Protein 4L8L (pdb70)

Foldseek 3Di:
DAEEEEEEEPPLCCCPCPDHPVNLQVVLQVVQVVLPYGYYYDYDPDPVVLLVVLVVCLVVGHAEYEYANDVCQLPDLVNLVSCVVSVHAYEYEEAQDQVPDDPSSVHGSHAVRHPHYDYHNHSVRRVVRVVVVSVVVD

Radius of gyration: 13.75 Å; Cα contacts (8 Å, |Δi|>4): 249; chains: 1; bounding box: 37×36×34 Å

InterPro domains:
  IPR001874 Dehydroquinase, class II [MF_00169] (1-147)
  IPR001874 Dehydroquinase, class II [PF01220] (4-140)
  IPR001874 Dehydroquinase, class II [PIRSF001399] (2-144)
  IPR001874 Dehydroquinase, class II [PTHR21272] (2-145)
  IPR001874 Dehydroquinase, class II [TIGR01088] (4-143)
  IPR001874 Dehydroquinase, class II [cd00466] (3-142)
  IPR018509 Dehydroquinase, class II, conserved site [PS01029] (7-24)
  IPR036441 Dehydroquinase, class II superfamily [G3DSA:3.40.50.9100] (1-146)
  IPR036441 Dehydroquinase, class II superfamily [SSF52304] (3-145)

Nearest PDB structures (foldseek):
  4l8l-assembly1_A  TM=1.007E+00  e=4.809E-29  Pseudomonas aeruginosa PAO1
  6hsb-assembly1_A  TM=9.850E-01  e=3.450E-19  Acidithiobacillus caldus SM-1
  4rhc-assembly1_L  TM=9.804E-01  e=5.886E-18  Acinetobacter baumannii ATCC 17978
  6cv6-assembly3_G  TM=9.608E-01  e=2.817E-16  Paraburkholderia phymatum STM815
  6smf-assembly1_A  TM=9.514E-01  e=1.185E-14  Zymomonas mobilis subsp. mobilis ZM4 = ATCC 31821

B-factor: mean 25.53, std 8.83, range [15.37, 66.52]

CATH classification: 3.40.50.9100

Structure (mmCIF, N/CA/C/O backbone):
data_4L8L
#
_entry.id   4L8L
#
_cell.length_a   125.390
_cell.length_b   125.390
_cell.length_c   125.390
_cell.angle_alpha   90.00
_cell.angle_beta   90.00
_cell.angle_gamma   90.00
#
_symmetry.space_group_name_H-M   'F 2 3'
#
loop_
_entity.id
_entity.type
_entity.pdbx_description
1 polymer '3-dehydroquinate dehydratase 1'
2 water water
#
loop_
_atom_site.group_PDB
_atom_site.id
_atom_site.type_symbol
_atom_site.label_atom_id
_atom_site.label_alt_id
_atom_site.label_comp_id
_atom_site.label_asym_id
_atom_site.label_entity_id
_atom_site.label_seq_id
_atom_site.pdbx_PDB_ins_code
_atom_site.Cartn_x
_atom_site.Cartn_y
_atom_site.Cartn_z
_atom_site.occupancy
_atom_site.B_iso_or_equiv
_atom_site.auth_seq_id
_atom_site.auth_comp_id
_atom_site.auth_asym_id
_atom_site.auth_atom_id
_atom_site.pdbx_PDB_model_num
ATOM 1 N N . GLN A 1 1 ? 110.371 13.828 29.090 1.00 52.09 1 GLN A N 1
ATOM 2 C CA . GLN A 1 1 ? 111.295 12.943 28.407 1.00 44.34 1 GLN A CA 1
ATOM 3 C C . GLN A 1 1 ? 112.637 12.598 29.085 1.00 39.73 1 GLN A C 1
ATOM 4 O O . GLN A 1 1 ? 113.122 11.511 28.854 1.00 40.90 1 GLN A O 1
ATOM 10 N N . GLY A 1 2 ? 113.204 13.430 29.943 1.00 30.73 2 GLY A N 1
ATOM 11 C CA . GLY A 1 2 ? 114.540 13.130 30.408 1.00 29.78 2 GLY A CA 1
ATOM 12 C C . GLY A 1 2 ? 114.792 13.209 31.908 1.00 27.23 2 GLY A C 1
ATOM 13 O O . GLY A 1 2 ? 113.927 13.602 32.643 1.00 23.43 2 GLY A O 1
ATOM 14 N N . THR A 1 3 ? 116.004 12.819 32.323 1.00 22.51 3 THR A N 1
ATOM 15 C CA . THR A 1 3 ? 116.416 12.881 33.681 1.00 20.80 3 THR A CA 1
ATOM 16 C C . THR A 1 3 ? 117.716 13.750 33.737 1.00 21.00 3 THR A C 1
ATOM 17 O O . THR A 1 3 ? 118.671 13.470 33.015 1.00 20.80 3 THR A O 1
ATOM 21 N N . LEU A 1 4 ? 117.702 14.677 34.664 1.00 20.39 4 LEU A N 1
ATOM 22 C CA . LEU A 1 4 ? 118.852 15.557 34.935 1.00 20.04 4 LEU A CA 1
ATOM 23 C C . LEU A 1 4 ? 119.327 15.341 36.332 1.00 23.04 4 LEU A C 1
ATOM 24 O O . LEU A 1 4 ? 118.532 15.088 37.258 1.00 21.18 4 LEU A O 1
ATOM 29 N N . LEU A 1 5 ? 120.640 15.503 36.505 1.00 20.53 5 LEU A N 1
ATOM 30 C CA . LEU A 1 5 ? 121.241 15.406 37.840 1.00 18.30 5 LEU A CA 1
ATOM 31 C C . LEU A 1 5 ? 122.078 16.678 38.063 1.00 18.93 5 LEU A C 1
ATOM 32 O O . LEU A 1 5 ? 122.953 16.990 37.262 1.00 18.12 5 LEU A O 1
ATOM 37 N N . VAL A 1 6 ? 121.833 17.325 39.193 1.00 17.96 6 VAL A N 1
ATOM 38 C CA . VAL A 1 6 ? 122.503 18.551 39.616 1.00 18.18 6 VAL A CA 1
ATOM 39 C C . VAL A 1 6 ? 123.435 18.178 40.723 1.00 19.83 6 VAL A C 1
ATOM 40 O O . VAL A 1 6 ? 123.037 17.618 41.736 1.00 19.66 6 VAL A O 1
ATOM 44 N N . LEU A 1 7 ? 124.707 18.549 40.521 1.00 17.04 7 LEU A N 1
ATOM 45 C CA . LEU A 1 7 ? 125.760 18.268 41.523 1.00 18.17 7 LEU A CA 1
ATOM 46 C C . LEU A 1 7 ? 126.373 19.559 42.054 1.00 20.96 7 LEU A C 1
ATOM 47 O O . LEU A 1 7 ? 126.741 20.409 41.263 1.00 18.46 7 LEU A O 1
ATOM 52 N N . HIS A 1 8 ? 126.457 19.672 43.378 1.00 17.64 8 HIS A N 1
ATOM 53 C CA . HIS A 1 8 ? 126.987 20.823 44.049 1.00 17.50 8 HIS A CA 1
ATOM 54 C C . HIS A 1 8 ? 128.228 20.402 44.792 1.00 19.88 8 HIS A C 1
ATOM 55 O O . HIS A 1 8 ? 128.194 19.432 45.543 1.00 18.48 8 HIS A O 1
ATOM 62 N N . GLY A 1 9 ? 129.334 21.111 44.618 1.00 17.51 9 GLY A N 1
ATOM 63 C CA . GLY A 1 9 ? 130.576 20.716 45.274 1.00 18.33 9 GLY A CA 1
ATOM 64 C C . GLY A 1 9 ? 130.714 21.297 46.692 1.00 17.77 9 GLY A C 1
ATOM 65 O O . GLY A 1 9 ? 129.746 21.733 47.350 1.00 17.66 9 GLY A O 1
ATOM 66 N N . PRO A 1 10 ? 131.932 21.319 47.202 1.00 17.72 10 PRO A N 1
ATOM 67 C CA . PRO A 1 10 ? 132.167 21.589 48.603 1.00 18.01 10 PRO A CA 1
ATOM 68 C C . PRO A 1 10 ? 131.818 23.005 49.002 1.00 17.92 10 PRO A C 1
ATOM 69 O O . PRO A 1 10 ? 131.874 23.926 48.162 1.00 16.48 10 PRO A O 1
ATOM 73 N N . ASN A 1 11 ? 131.444 23.180 50.258 1.00 16.52 11 ASN A N 1
ATOM 74 C CA . ASN A 1 11 ? 131.121 24.452 50.901 1.00 17.31 11 ASN A CA 1
ATOM 75 C C . ASN A 1 11 ? 129.763 25.039 50.513 1.00 17.55 11 ASN A C 1
ATOM 76 O O . ASN A 1 11 ? 129.334 25.977 51.144 1.00 21.94 11 ASN A O 1
ATOM 81 N N . LEU A 1 12 ? 129.130 24.495 49.447 1.00 17.09 12 LEU A N 1
ATOM 82 C CA . LEU A 1 12 ? 127.886 25.092 48.956 1.00 18.03 12 LEU A CA 1
ATOM 83 C C . LEU A 1 12 ? 126.721 24.828 49.917 1.00 17.92 12 LEU A C 1
ATOM 84 O O . LEU A 1 12 ? 125.673 25.511 49.842 1.00 19.91 12 LEU A O 1
ATOM 89 N N . ASN A 1 13 ? 126.892 23.890 50.818 1.00 17.06 13 ASN A N 1
ATOM 90 C CA . ASN A 1 13 ? 125.884 23.652 51.940 1.00 18.99 13 ASN A CA 1
ATOM 91 C C . ASN A 1 13 ? 125.748 24.917 52.749 1.00 19.80 13 ASN A C 1
ATOM 92 O O . ASN A 1 13 ? 124.674 25.154 53.336 1.00 20.70 13 ASN A O 1
ATOM 97 N N . LEU A 1 14 ? 126.734 25.796 52.788 1.00 18.91 14 LEU A N 1
ATOM 98 C CA . LEU A 1 14 ? 126.675 27.076 53.578 1.00 19.97 14 LEU A CA 1
ATOM 99 C C . LEU A 1 14 ? 125.937 28.205 52.863 1.00 20.90 14 LEU A C 1
ATOM 100 O O . LEU A 1 14 ? 125.757 29.272 53.444 1.00 22.35 14 LEU A O 1
ATOM 105 N N . LEU A 1 15 ? 125.591 28.021 51.593 1.00 21.38 15 LEU A N 1
ATOM 106 C CA . LEU A 1 15 ? 124.938 29.103 50.818 1.00 24.58 15 LEU A CA 1
ATOM 107 C C . LEU A 1 15 ? 123.723 29.660 51.535 1.00 23.09 15 LEU A C 1
ATOM 108 O O . LEU A 1 15 ? 122.892 28.879 51.968 1.00 25.06 15 LEU A O 1
ATOM 113 N N . GLY A 1 16 ? 123.731 30.989 51.722 1.00 27.04 16 GLY A N 1
ATOM 114 C CA . GLY A 1 16 ? 122.605 31.749 52.242 1.00 32.07 16 GLY A CA 1
ATOM 115 C C . GLY A 1 16 ? 122.306 31.462 53.688 1.00 37.59 16 GLY A C 1
ATOM 116 O O . GLY A 1 16 ? 121.157 31.598 54.152 1.00 36.98 16 GLY A O 1
ATOM 117 N N . THR A 1 17 ? 123.324 30.988 54.393 1.00 29.15 17 THR A N 1
ATOM 118 C CA . THR A 1 17 ? 123.181 30.694 55.814 1.00 31.62 17 THR A CA 1
ATOM 119 C C . THR A 1 17 ? 123.933 31.770 56.592 1.00 37.27 17 THR A C 1
ATOM 120 O O . THR A 1 17 ? 123.609 31.897 57.775 1.00 48.41 17 THR A O 1
ATOM 124 N N . SER A 1 25 ? 119.792 36.428 49.827 1.00 47.39 25 SER A N 1
ATOM 125 C CA . SER A 1 25 ? 120.666 35.282 50.099 1.00 48.30 25 SER A CA 1
ATOM 126 C C . SER A 1 25 ? 119.957 33.898 50.010 1.00 44.77 25 SER A C 1
ATOM 127 O O . SER A 1 25 ? 119.305 33.416 50.958 1.00 54.44 25 SER A O 1
ATOM 130 N N . THR A 1 26 ? 120.249 33.209 48.931 1.00 30.55 26 THR A N 1
ATOM 131 C CA . THR A 1 26 ? 119.522 32.025 48.515 1.00 28.08 26 THR A CA 1
ATOM 132 C C . THR A 1 26 ? 120.262 30.786 49.006 1.00 26.08 26 THR A C 1
ATOM 133 O O . THR A 1 26 ? 121.501 30.683 48.933 1.00 28.52 26 THR A O 1
ATOM 137 N N . THR A 1 27 ? 119.504 29.821 49.470 1.00 20.75 27 THR A N 1
ATOM 138 C CA . THR A 1 27 ? 120.037 28.580 49.975 1.00 21.34 27 THR A CA 1
ATOM 139 C C . THR A 1 27 ? 120.106 27.534 48.877 1.00 20.30 27 THR A C 1
ATOM 140 O O . THR A 1 27 ? 119.439 27.617 47.851 1.00 21.58 27 THR A O 1
ATOM 144 N N . LEU A 1 28 ? 120.911 26.522 49.111 1.00 23.47 28 LEU A N 1
ATOM 145 C CA . LEU A 1 28 ? 120.921 25.376 48.234 1.00 23.16 28 LEU A CA 1
ATOM 146 C C . LEU A 1 28 ? 119.566 24.737 48.135 1.00 21.93 28 LEU A C 1
ATOM 147 O O . LEU A 1 28 ? 119.137 24.277 47.091 1.00 21.82 28 LEU A O 1
ATOM 152 N N . GLY A 1 29 ? 118.832 24.631 49.258 1.00 20.28 29 GLY A N 1
ATOM 153 C CA . GLY A 1 29 ? 117.530 24.048 49.193 1.00 22.17 29 GLY A CA 1
ATOM 154 C C . GLY A 1 29 ? 116.534 24.787 48.310 1.00 20.48 29 GLY A C 1
ATOM 155 O O . GLY A 1 29 ? 115.731 24.190 47.581 1.00 21.59 29 GLY A O 1
ATOM 156 N N . GLN A 1 30 ? 116.621 26.109 48.362 1.00 21.43 30 GLN A N 1
ATOM 157 C CA . GLN A 1 30 ? 115.824 26.954 47.496 1.00 21.56 30 GLN A CA 1
ATOM 158 C C . GLN A 1 30 ? 116.157 26.774 46.027 1.00 21.84 30 GLN A C 1
ATOM 159 O O . GLN A 1 30 ? 115.295 26.668 45.161 1.00 22.06 30 GLN A O 1
ATOM 165 N N . ILE A 1 31 ? 117.453 26.694 45.750 1.00 20.20 31 ILE A N 1
ATOM 166 C CA . ILE A 1 31 ? 117.897 26.428 44.345 1.00 20.18 31 ILE A CA 1
ATOM 167 C C . ILE A 1 31 ? 117.325 25.076 43.875 1.00 19.67 31 ILE A C 1
ATOM 168 O O . ILE A 1 31 ? 116.764 24.954 42.753 1.00 23.61 31 ILE A O 1
ATOM 173 N N . ASN A 1 32 ? 117.516 24.043 44.676 1.00 20.52 32 ASN A N 1
ATOM 174 C CA . ASN A 1 32 ? 117.161 22.671 44.306 1.00 20.74 32 ASN A CA 1
ATOM 175 C C . ASN A 1 32 ? 115.634 22.578 44.073 1.00 23.48 32 ASN A C 1
ATOM 176 O O . ASN A 1 32 ? 115.178 21.964 43.123 1.00 22.71 32 ASN A O 1
ATOM 181 N N . GLN A 1 33 ? 114.874 23.207 44.964 1.00 23.07 33 GLN A N 1
ATOM 182 C CA . GLN A 1 33 ? 113.398 23.096 44.812 1.00 26.92 33 GLN A CA 1
ATOM 183 C C . GLN A 1 33 ? 112.943 23.786 43.507 1.00 28.18 33 GLN A C 1
ATOM 184 O O . GLN A 1 33 ? 112.061 23.315 42.779 1.00 26.63 33 GLN A O 1
ATOM 190 N N . ASP A 1 34 ? 113.548 24.935 43.221 1.00 25.46 34 ASP A N 1
ATOM 191 C CA . ASP A 1 34 ? 113.243 25.667 42.003 1.00 25.74 34 ASP A CA 1
ATOM 192 C C . ASP A 1 34 ? 113.633 24.900 40.731 1.00 25.83 34 ASP A C 1
ATOM 193 O O . ASP A 1 34 ? 112.883 24.825 39.758 1.00 24.94 34 ASP A O 1
ATOM 198 N N . LEU A 1 35 ? 114.782 24.260 40.760 1.00 21.25 35 LEU A N 1
ATOM 199 C CA . LEU A 1 35 ? 115.164 23.402 39.661 1.00 21.98 35 LEU A CA 1
ATOM 200 C C . LEU A 1 35 ? 114.228 22.214 39.478 1.00 24.31 35 LEU A C 1
ATOM 201 O O . LEU A 1 35 ? 113.852 21.833 38.371 1.00 23.73 35 LEU A O 1
ATOM 206 N N . GLU A 1 36 ? 113.917 21.549 40.561 1.00 23.17 36 GLU A N 1
ATOM 207 C CA . GLU A 1 36 ? 113.022 20.385 40.448 1.00 25.92 36 GLU A CA 1
ATOM 208 C C . GLU A 1 36 ? 111.669 20.823 39.835 1.00 31.13 36 GLU A C 1
ATOM 209 O O . GLU A 1 36 ? 111.122 20.124 38.947 1.00 27.66 36 GLU A O 1
ATOM 215 N N . ARG A 1 37 ? 111.148 21.934 40.339 1.00 30.90 37 ARG A N 1
ATOM 216 C CA . ARG A 1 37 ? 109.881 22.512 39.839 1.00 33.68 37 ARG A CA 1
ATOM 217 C C . ARG A 1 37 ? 109.912 22.795 38.384 1.00 32.67 37 ARG A C 1
ATOM 218 O O . ARG A 1 37 ? 109.043 22.369 37.648 1.00 27.75 37 ARG A O 1
ATOM 226 N N . ARG A 1 38 ? 110.956 23.488 37.922 1.00 29.23 38 ARG A N 1
ATOM 227 C CA . ARG A 1 38 ? 111.050 23.855 36.531 1.00 26.84 38 ARG A CA 1
ATOM 228 C C . ARG A 1 38 ? 111.225 22.644 35.614 1.00 27.01 38 ARG A C 1
ATOM 229 O O . ARG A 1 38 ? 110.668 22.590 34.548 1.00 28.67 38 ARG A O 1
ATOM 237 N N . ALA A 1 39 ? 112.078 21.697 36.041 1.00 24.90 39 ALA A N 1
ATOM 238 C CA . ALA A 1 39 ? 112.282 20.483 35.300 1.00 26.53 39 ALA A CA 1
ATOM 239 C C . ALA A 1 39 ? 110.940 19.717 35.122 1.00 28.60 39 ALA A C 1
ATOM 240 O O . ALA A 1 39 ? 110.621 19.236 34.001 1.00 30.67 39 ALA A O 1
ATOM 242 N N . ARG A 1 40 ? 110.233 19.609 36.220 1.00 29.78 40 ARG A N 1
ATOM 243 C CA . ARG A 1 40 ? 108.949 18.888 36.269 1.00 37.09 40 ARG A CA 1
ATOM 244 C C . ARG A 1 40 ? 107.922 19.545 35.373 1.00 36.07 40 ARG A C 1
ATOM 245 O O . ARG A 1 40 ? 107.285 18.877 34.544 1.00 34.11 40 ARG A O 1
ATOM 253 N N . GLU A 1 41 ? 107.823 20.856 35.439 1.00 37.26 41 GLU A N 1
ATOM 254 C CA . GLU A 1 41 ? 106.916 21.577 34.501 1.00 36.13 41 GLU A CA 1
ATOM 255 C C . GLU A 1 41 ? 107.195 21.311 33.056 1.00 37.17 41 GLU A C 1
ATOM 256 O O . GLU A 1 41 ? 106.259 21.319 32.243 1.00 41.49 41 GLU A O 1
ATOM 262 N N . ALA A 1 42 ? 108.469 21.112 32.704 1.00 30.49 42 ALA A N 1
ATOM 263 C CA . ALA A 1 42 ? 108.885 20.796 31.364 1.00 30.89 42 ALA A CA 1
ATOM 264 C C . ALA A 1 42 ? 108.843 19.288 31.085 1.00 32.73 42 ALA A C 1
ATOM 265 O O . ALA A 1 42 ? 109.292 18.877 30.030 1.00 38.82 42 ALA A O 1
ATOM 267 N N . GLY A 1 43 ? 108.334 18.471 31.998 1.00 32.70 43 GLY A N 1
ATOM 268 C CA . GLY A 1 43 ? 108.217 17.042 31.728 1.00 31.69 43 GLY A CA 1
ATOM 269 C C . GLY A 1 43 ? 109.416 16.174 32.065 1.00 34.99 43 GLY A C 1
ATOM 270 O O . GLY A 1 43 ? 109.472 15.021 31.660 1.00 32.42 43 GLY A O 1
ATOM 271 N N . HIS A 1 44 ? 110.417 16.726 32.761 1.00 29.51 44 HIS A N 1
ATOM 272 C CA . HIS A 1 44 ? 111.639 15.969 33.069 1.00 26.60 44 HIS A CA 1
ATOM 273 C C . HIS A 1 44 ? 111.713 15.670 34.567 1.00 27.73 44 HIS A C 1
ATOM 274 O O . HIS A 1 44 ? 111.039 16.312 35.394 1.00 31.32 44 HIS A O 1
ATOM 281 N N . HIS A 1 45 ? 112.600 14.747 34.938 1.00 26.14 45 HIS A N 1
ATOM 282 C CA . HIS A 1 45 ? 112.831 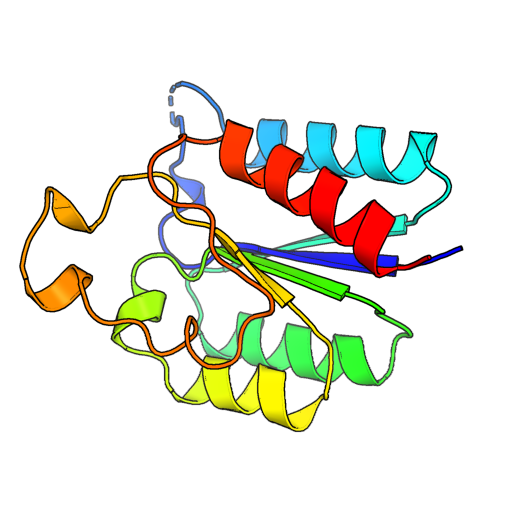14.386 36.304 1.00 24.26 45 HIS A CA 1
ATOM 283 C C . HIS A 1 45 ? 114.221 14.920 36.733 1.00 22.63 45 HIS A C 1
ATOM 284 O O . HIS A 1 45 ? 115.191 14.556 36.098 1.00 24.42 45 HIS A O 1
ATOM 291 N N . LEU A 1 46 ? 114.319 15.627 37.845 1.00 23.06 46 LEU A N 1
ATOM 292 C CA . LEU A 1 46 ? 115.618 16.182 38.281 1.00 21.74 46 LEU A CA 1
ATOM 293 C C . LEU A 1 46 ? 115.982 15.749 39.676 1.00 20.69 46 LEU A C 1
ATOM 294 O O . LEU A 1 46 ? 115.137 15.778 40.606 1.00 21.99 46 LEU A O 1
ATOM 299 N N . LEU A 1 47 ? 117.197 15.247 39.788 1.00 19.57 47 LEU A N 1
ATOM 300 C CA . LEU A 1 47 ? 117.788 14.778 41.023 1.00 21.73 47 LEU A CA 1
ATOM 301 C C . LEU A 1 47 ? 118.953 15.731 41.357 1.00 22.55 47 LEU A C 1
ATOM 302 O O . LEU A 1 47 ? 119.440 16.459 40.469 1.00 19.26 47 LEU A O 1
ATOM 307 N N . HIS A 1 48 ? 119.368 15.676 42.602 1.00 21.26 48 HIS A N 1
ATOM 308 C CA . HIS A 1 48 ? 120.478 16.531 43.054 1.00 19.88 48 HIS A CA 1
ATOM 309 C C . HIS A 1 48 ? 121.220 15.913 44.202 1.00 21.67 48 HIS A C 1
ATOM 310 O O . HIS A 1 48 ? 120.725 15.070 44.969 1.00 22.52 48 HIS A O 1
ATOM 317 N N . LEU A 1 49 ? 122.469 16.402 44.401 1.00 19.66 49 LEU A N 1
ATOM 318 C CA . LEU A 1 49 ? 123.304 16.014 45.516 1.00 18.27 49 LEU A CA 1
ATOM 319 C C . LEU A 1 49 ? 124.319 17.137 45.744 1.00 20.88 49 LEU A C 1
ATOM 320 O O . LEU A 1 49 ? 124.919 17.600 44.730 1.00 19.89 49 LEU A O 1
ATOM 325 N N . GLN A 1 50 ? 124.531 17.475 47.003 1.00 19.48 50 GLN A N 1
ATOM 326 C CA . GLN A 1 50 ? 125.689 18.256 47.409 1.00 18.08 50 GLN A CA 1
ATOM 327 C C . GLN A 1 50 ? 126.597 17.419 48.244 1.00 18.86 50 GLN A C 1
ATOM 328 O O . GLN A 1 50 ? 126.083 16.664 49.126 1.00 18.50 50 GLN A O 1
ATOM 334 N N . SER A 1 51 ? 127.925 17.602 48.115 1.00 17.28 51 SER A N 1
ATOM 335 C CA . SER A 1 51 ? 128.809 16.964 49.097 1.00 16.97 51 SER A CA 1
ATOM 336 C C . SER A 1 51 ? 130.149 17.700 49.271 1.00 16.46 51 SER A C 1
ATOM 337 O O . SER A 1 51 ? 130.625 18.363 48.297 1.00 18.35 51 SER A O 1
ATOM 340 N N . ASN A 1 52 ? 130.686 17.640 50.488 1.00 18.50 52 ASN A N 1
ATOM 341 C CA . ASN A 1 52 ? 132.044 18.078 50.712 1.00 18.85 52 ASN A CA 1
ATOM 342 C C . ASN A 1 52 ? 133.109 17.015 50.406 1.00 18.58 52 ASN A C 1
ATOM 343 O O . ASN A 1 52 ? 134.297 17.276 50.461 1.00 19.62 52 ASN A O 1
ATOM 348 N N . ALA A 1 53 ? 132.629 15.794 50.110 1.00 17.92 53 ALA A N 1
ATOM 349 C CA . ALA A 1 53 ? 133.434 14.617 49.807 1.00 18.38 53 ALA A CA 1
ATOM 350 C C . ALA A 1 53 ? 133.551 14.332 48.350 1.00 17.95 53 ALA A C 1
ATOM 351 O O . ALA A 1 53 ? 132.572 14.016 47.672 1.00 19.75 53 ALA A O 1
ATOM 353 N N . GLU A 1 54 ? 134.759 14.491 47.784 1.00 17.75 54 GLU A N 1
ATOM 354 C CA . GLU A 1 54 ? 134.953 14.197 46.369 1.00 17.83 54 GLU A CA 1
ATOM 355 C C . GLU A 1 54 ? 134.425 12.817 45.987 1.00 19.23 54 GLU A C 1
ATOM 356 O O . GLU A 1 54 ? 133.792 12.647 44.942 1.00 18.49 54 GLU A O 1
ATOM 362 N N . TYR A 1 55 ? 134.686 11.817 46.827 1.00 19.18 55 TYR A N 1
ATOM 363 C CA . TYR A 1 55 ? 134.320 10.436 46.459 1.00 19.24 55 TYR A CA 1
ATOM 364 C C . TYR A 1 55 ? 132.811 10.282 46.332 1.00 17.66 55 TYR A C 1
ATOM 365 O O . TYR A 1 55 ? 132.361 9.482 45.495 1.00 17.53 55 TYR A O 1
ATOM 374 N N . GLU A 1 56 ? 132.051 11.044 47.140 1.00 17.16 56 GLU A N 1
ATOM 375 C CA . GLU A 1 56 ? 130.570 10.905 47.062 1.00 17.58 56 GLU A CA 1
ATOM 376 C C . GLU A 1 56 ? 130.035 11.429 45.738 1.00 17.35 56 GLU A C 1
ATOM 377 O O . GLU A 1 56 ? 129.121 10.857 45.135 1.00 17.62 56 GLU A O 1
ATOM 383 N N . LEU A 1 57 ? 130.651 12.523 45.275 1.00 16.30 57 LEU A N 1
ATOM 384 C CA . LEU A 1 57 ? 130.287 13.052 43.960 1.00 17.01 57 LEU A CA 1
ATOM 385 C C . LEU A 1 57 ? 130.682 12.117 42.845 1.00 16.72 57 LEU A C 1
ATOM 386 O O . LEU A 1 57 ? 129.932 11.928 41.886 1.00 17.70 57 LEU A O 1
ATOM 391 N N . ILE A 1 58 ? 131.880 11.525 42.938 1.00 15.46 58 ILE A N 1
ATOM 392 C CA . ILE A 1 58 ? 132.343 10.553 41.930 1.00 16.84 58 ILE A CA 1
ATOM 393 C C . ILE A 1 58 ? 131.363 9.375 41.844 1.00 16.33 58 ILE A C 1
AT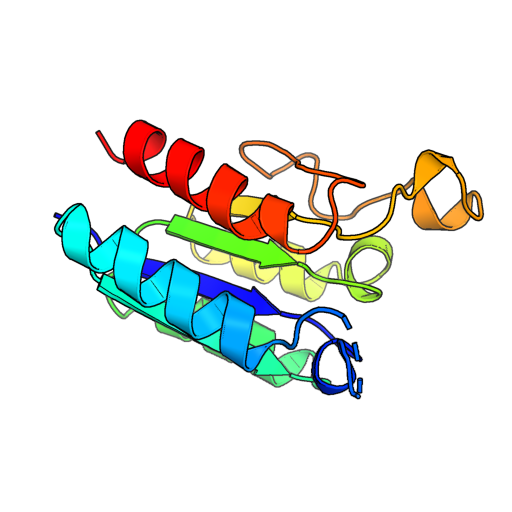OM 394 O O . ILE A 1 58 ? 130.927 8.949 40.763 1.00 17.12 58 ILE A O 1
ATOM 399 N N . ASP A 1 59 ? 131.043 8.850 43.028 1.00 19.23 59 ASP A N 1
ATOM 400 C CA . ASP A 1 59 ? 130.165 7.684 43.072 1.00 19.37 59 ASP A CA 1
ATOM 401 C C . ASP A 1 59 ? 128.776 7.990 42.506 1.00 19.51 59 ASP A C 1
ATOM 402 O O . ASP A 1 59 ? 128.163 7.193 41.836 1.00 20.59 59 ASP A O 1
ATOM 407 N N . ARG A 1 60 ? 128.316 9.198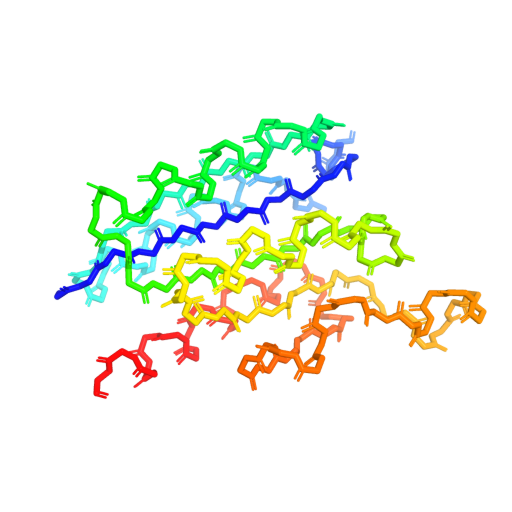 42.780 1.00 19.51 60 ARG A N 1
ATOM 408 C CA . ARG A 1 60 ? 127.002 9.643 42.272 1.00 18.15 60 ARG A CA 1
ATOM 409 C C . ARG A 1 60 ? 126.990 9.721 40.764 1.00 19.85 60 ARG A C 1
ATOM 410 O O . ARG A 1 60 ? 126.011 9.328 40.090 1.00 19.96 60 ARG A O 1
ATOM 418 N N . ILE A 1 61 ? 128.107 10.157 40.157 1.00 17.39 61 ILE 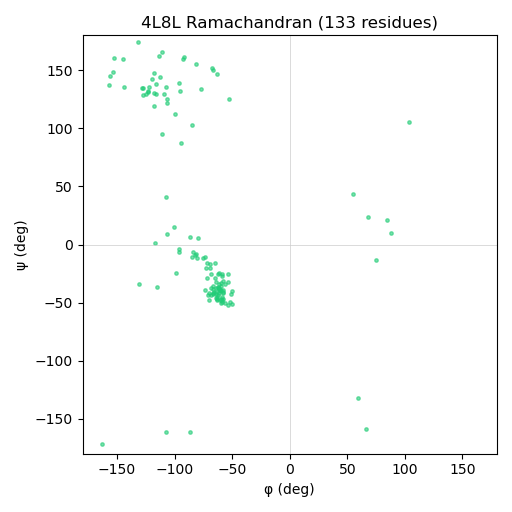A N 1
ATOM 419 C CA . ILE A 1 61 ? 128.244 10.213 38.738 1.00 18.51 61 ILE A CA 1
ATOM 420 C C . ILE A 1 61 ? 128.283 8.790 38.127 1.00 19.64 61 ILE A C 1
ATOM 421 O O . ILE A 1 61 ? 127.642 8.556 37.130 1.00 20.45 61 ILE A O 1
ATOM 426 N N . HIS A 1 62 ? 129.026 7.866 38.743 1.00 18.53 62 HIS A N 1
ATOM 427 C CA . HIS A 1 62 ? 129.055 6.508 38.280 1.00 18.06 62 HIS A CA 1
ATOM 428 C C . HIS A 1 62 ? 127.603 5.933 38.369 1.00 20.39 62 HIS A C 1
ATOM 429 O O . HIS A 1 62 ? 127.154 5.281 37.420 1.00 20.81 62 HIS A O 1
ATOM 436 N N . ALA A 1 63 ? 126.879 6.251 39.407 1.00 20.45 63 ALA A N 1
ATOM 437 C CA . ALA A 1 63 ? 125.535 5.687 39.553 1.00 21.85 63 ALA A CA 1
ATOM 438 C C . ALA A 1 63 ? 124.641 6.204 38.481 1.00 24.83 63 ALA A C 1
ATOM 439 O O . ALA A 1 63 ? 123.776 5.477 37.961 1.00 29.27 63 ALA A O 1
ATOM 441 N N . ALA A 1 64 ? 124.846 7.485 38.098 1.00 21.32 64 ALA A N 1
ATOM 442 C CA . ALA A 1 64 ? 124.014 8.127 37.102 1.00 21.96 64 ALA A CA 1
ATOM 443 C C . ALA A 1 64 ? 124.091 7.359 35.788 1.00 22.71 64 ALA A C 1
ATOM 444 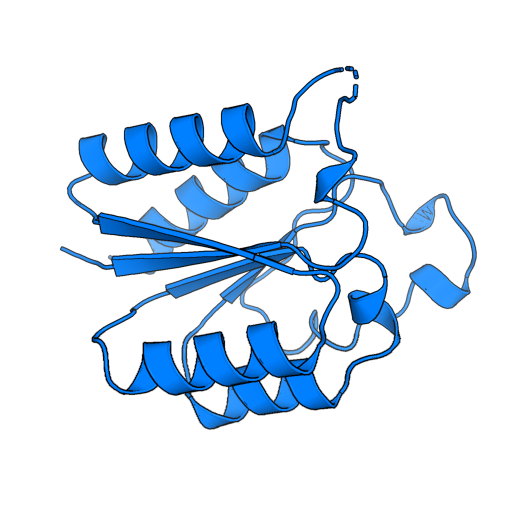O O . ALA A 1 64 ? 123.062 7.290 35.076 1.00 27.54 64 ALA A O 1
ATOM 446 N N . ARG A 1 65 ? 125.270 6.814 35.458 1.00 27.41 65 ARG A N 1
ATOM 447 C CA . ARG A 1 65 ? 125.511 6.089 34.178 1.00 31.66 65 ARG A CA 1
ATOM 448 C C . ARG A 1 65 ? 124.543 4.909 34.058 1.00 33.09 65 ARG A C 1
ATOM 449 O O . ARG A 1 65 ? 124.126 4.601 32.961 1.00 34.22 65 ARG A O 1
ATOM 457 N N . ASP A 1 66 ? 124.309 4.254 35.185 1.00 35.19 66 ASP A N 1
ATOM 458 C CA . ASP A 1 66 ? 123.563 2.971 35.282 1.00 36.84 66 ASP A CA 1
ATOM 459 C C . ASP A 1 66 ? 122.117 3.268 35.642 1.00 36.58 66 ASP A C 1
ATOM 460 O O . ASP A 1 66 ? 121.304 2.341 35.661 1.00 33.17 66 ASP A O 1
ATOM 465 N N . GLU A 1 67 ? 121.789 4.529 35.927 1.00 29.81 67 GLU A N 1
ATOM 466 C CA . GLU A 1 67 ? 120.386 4.928 36.254 1.00 29.94 67 GLU A CA 1
ATOM 467 C C . GLU A 1 67 ? 119.562 5.718 35.227 1.00 31.16 67 GLU A C 1
ATOM 468 O O . GLU A 1 67 ? 118.514 6.227 35.593 1.00 30.89 67 GLU A O 1
ATOM 474 N N . GLY A 1 68 ? 120.042 5.877 34.019 1.00 27.83 68 GLY A N 1
ATOM 475 C CA . GLY A 1 68 ? 119.261 6.588 33.006 1.00 29.51 68 GLY A CA 1
ATOM 476 C C . GLY A 1 68 ? 119.374 8.122 33.001 1.00 29.70 68 GLY A C 1
ATOM 477 O O . GLY A 1 68 ? 118.489 8.780 32.451 1.00 29.95 68 GLY A O 1
ATOM 478 N N . VAL A 1 69 ? 120.445 8.696 33.573 1.00 23.93 69 VAL A N 1
ATOM 479 C CA . VAL A 1 69 ? 120.568 10.168 33.607 1.00 20.70 69 VAL A CA 1
ATOM 480 C C . VAL A 1 69 ? 120.999 10.641 32.256 1.00 19.64 69 VAL A C 1
ATOM 481 O O . VAL A 1 69 ? 121.952 10.052 31.657 1.00 20.17 69 VAL A O 1
ATOM 485 N N . ASP A 1 70 ? 120.349 11.682 31.732 1.00 18.96 70 ASP A N 1
ATOM 486 C CA . ASP A 1 70 ? 120.617 12.182 30.426 1.00 19.98 70 ASP A CA 1
ATOM 487 C C . ASP A 1 70 ? 121.547 13.419 30.337 1.00 21.41 70 ASP A C 1
ATOM 488 O O . ASP A 1 70 ? 122.149 13.693 29.293 1.00 21.48 70 ASP A O 1
ATOM 493 N N . PHE A 1 71 ? 121.587 14.169 31.415 1.00 19.92 71 PHE A N 1
ATOM 494 C CA . PHE A 1 71 ? 122.279 15.431 31.431 1.00 20.68 71 PHE A CA 1
ATOM 495 C C . PHE A 1 71 ? 122.666 15.789 32.865 1.00 17.80 71 PHE A C 1
ATOM 496 O O . PHE A 1 71 ? 121.913 15.579 33.836 1.00 20.15 71 PHE A O 1
ATOM 504 N N . ILE A 1 72 ? 123.846 16.445 33.029 1.00 17.97 72 ILE A N 1
ATOM 505 C CA . ILE A 1 72 ? 124.291 16.870 34.302 1.00 17.69 72 ILE A CA 1
ATOM 506 C C . ILE A 1 72 ? 124.455 18.399 34.324 1.00 18.69 72 ILE A C 1
ATOM 507 O O . ILE A 1 72 ? 124.931 18.987 33.382 1.00 19.19 72 ILE A O 1
ATOM 512 N N . ILE A 1 73 ? 124.121 19.006 35.432 1.00 18.23 73 ILE A N 1
ATOM 513 C CA . ILE A 1 73 ? 124.467 20.404 35.724 1.00 17.89 73 ILE A CA 1
ATOM 514 C C . ILE A 1 73 ? 125.353 20.350 36.963 1.00 17.64 73 ILE A C 1
ATOM 515 O O . ILE A 1 73 ? 124.927 19.861 38.007 1.00 18.40 73 ILE A O 1
ATOM 520 N N . ILE A 1 74 ? 126.589 20.819 36.840 1.00 17.64 74 ILE A N 1
ATOM 521 C CA . ILE A 1 74 ? 127.546 20.778 37.954 1.00 16.89 74 ILE A CA 1
ATOM 522 C C . ILE A 1 74 ? 128.131 22.127 38.349 1.00 17.53 74 ILE A C 1
ATOM 523 O O . ILE A 1 74 ? 128.633 22.821 37.474 1.00 16.49 74 ILE A O 1
ATOM 528 N N . ASN A 1 75 ? 128.098 22.412 39.627 1.00 17.28 75 ASN A N 1
ATOM 529 C CA . ASN A 1 75 ? 128.890 23.500 40.222 1.00 16.31 75 ASN A CA 1
ATOM 530 C C . ASN A 1 75 ? 129.974 22.833 41.091 1.00 17.50 75 ASN A C 1
ATOM 531 O O . ASN A 1 75 ? 129.713 22.483 42.259 1.00 17.19 75 ASN A O 1
ATOM 536 N N . PRO A 1 76 ? 131.172 22.635 40.526 1.00 17.32 76 PRO A N 1
ATOM 537 C CA . PRO A 1 76 ? 132.220 21.951 41.290 1.00 17.77 76 PRO A CA 1
ATOM 538 C C . PRO A 1 76 ? 132.747 22.788 42.444 1.00 17.36 76 PRO A C 1
ATOM 539 O O . PRO A 1 76 ? 133.476 22.251 43.275 1.00 18.75 76 PRO A O 1
ATOM 543 N N . ALA A 1 77 ? 132.476 24.083 42.412 1.00 17.17 77 ALA A N 1
ATOM 544 C CA . ALA A 1 77 ? 132.901 24.984 43.424 1.00 17.17 77 ALA A CA 1
ATOM 545 C C . ALA A 1 77 ? 134.445 24.907 43.480 1.00 16.25 77 ALA A C 1
ATOM 546 O O . ALA A 1 77 ? 135.068 24.973 42.428 1.00 18.36 77 ALA A O 1
ATOM 548 N N . ALA A 1 78 ? 135.053 24.777 44.684 1.00 16.29 78 ALA A N 1
ATOM 549 C CA . ALA A 1 78 ? 136.551 24.742 44.739 1.00 16.93 78 ALA A CA 1
ATOM 550 C C . ALA A 1 78 ? 137.177 23.610 43.941 1.00 17.82 78 ALA A C 1
ATOM 551 O O . ALA A 1 78 ? 138.301 23.747 43.434 1.00 17.53 78 ALA A O 1
ATOM 553 N N . PHE A 1 79 ? 136.457 22.486 43.741 1.00 15.47 79 PHE A N 1
ATOM 554 C CA . PHE A 1 79 ? 136.946 21.403 42.901 1.00 16.58 79 PHE A CA 1
ATOM 555 C C . PHE A 1 79 ? 137.108 21.754 41.434 1.00 16.28 79 PHE A C 1
ATOM 556 O O . PHE A 1 79 ? 137.758 21.023 40.698 1.00 17.53 79 PHE A O 1
ATOM 564 N N . THR A 1 80 ? 136.490 22.857 41.029 1.00 16.92 80 THR A N 1
ATOM 565 C CA . THR A 1 80 ? 136.611 23.296 39.633 1.00 17.74 80 THR A CA 1
ATOM 566 C C . THR A 1 80 ? 138.114 23.321 39.247 1.00 16.06 80 THR A C 1
ATOM 567 O O . THR A 1 80 ? 138.473 22.993 38.145 1.00 16.78 80 THR A O 1
ATOM 571 N N . HIS A 1 81 ? 138.974 23.766 40.162 1.00 17.23 81 HIS A N 1
ATOM 572 C CA . HIS A 1 81 ? 140.325 24.063 39.883 1.00 19.53 81 HIS A CA 1
ATOM 573 C C . HIS A 1 81 ? 141.282 22.928 40.219 1.00 20.36 81 HIS A C 1
ATOM 574 O O . HIS A 1 81 ? 142.496 23.074 40.069 1.00 22.37 81 HIS A O 1
ATOM 581 N N . THR A 1 82 ? 140.743 21.846 40.800 1.00 18.66 82 THR A N 1
ATOM 582 C CA . THR A 1 82 ? 141.545 20.808 41.423 1.00 18.52 82 THR A CA 1
ATOM 583 C C . THR A 1 82 ? 141.230 19.360 41.045 1.00 18.74 82 THR A C 1
ATOM 584 O O . THR A 1 82 ? 142.127 18.542 41.049 1.00 22.70 82 THR A O 1
ATOM 588 N N . SER A 1 83 ? 139.962 19.052 40.793 1.00 19.29 83 SER A N 1
ATOM 589 C CA . SER A 1 83 ? 139.548 17.666 40.680 1.00 19.47 83 SER A CA 1
ATOM 590 C C . SER A 1 83 ? 139.536 17.133 39.285 1.00 18.77 83 SER A C 1
ATOM 591 O O . SER A 1 83 ? 138.453 17.065 38.573 1.00 18.95 83 SER A O 1
ATOM 594 N N . VAL A 1 84 ? 140.683 16.621 38.861 1.00 17.48 84 VAL A N 1
ATOM 595 C CA . VAL A 1 84 ? 140.707 15.866 37.634 1.00 15.37 84 VAL A CA 1
ATOM 596 C C . VAL A 1 84 ? 139.867 14.576 37.784 1.00 15.66 84 VAL A C 1
ATOM 597 O O . VAL A 1 84 ? 139.274 14.089 36.794 1.00 16.19 84 VAL A O 1
ATOM 601 N N . ALA A 1 85 ? 139.778 14.042 39.016 1.00 16.37 85 ALA A N 1
ATOM 602 C CA . ALA A 1 85 ? 139.000 12.793 39.234 1.00 17.34 85 ALA A CA 1
ATOM 603 C C . ALA A 1 85 ? 137.527 12.977 38.887 1.00 17.17 85 ALA A C 1
ATOM 604 O O . ALA A 1 85 ? 136.929 12.109 38.276 1.00 18.57 85 ALA A O 1
ATOM 606 N N . LEU A 1 86 ? 136.965 14.163 39.194 1.00 15.80 86 LEU A N 1
ATOM 607 C CA . LEU A 1 86 ? 135.572 14.443 38.837 1.00 18.10 86 LEU A CA 1
ATOM 608 C C . LEU A 1 86 ? 135.404 14.682 37.346 1.00 17.57 86 LEU A C 1
ATOM 609 O O . LEU A 1 86 ? 134.436 14.223 36.737 1.00 17.76 86 LEU A O 1
ATOM 614 N N . ARG A 1 87 ? 136.385 15.391 36.759 1.00 18.06 87 ARG A N 1
ATOM 615 C CA . ARG A 1 87 ? 136.411 15.524 35.274 1.00 17.84 87 ARG A CA 1
ATOM 616 C C . ARG A 1 87 ? 136.325 14.137 34.617 1.00 17.06 87 ARG A C 1
ATOM 617 O O . ARG A 1 87 ? 135.472 13.869 33.755 1.00 17.36 87 ARG A O 1
ATOM 625 N N . ASP A 1 88 ? 137.164 13.225 35.092 1.00 17.84 88 ASP A N 1
ATOM 626 C CA . ASP A 1 88 ? 137.310 11.923 34.491 1.00 18.23 88 ASP A CA 1
ATOM 627 C C . ASP A 1 88 ? 136.096 11.032 34.756 1.00 17.55 88 ASP A C 1
ATOM 628 O O . ASP A 1 88 ? 135.755 10.204 33.917 1.00 18.02 88 ASP A O 1
ATOM 633 N N . ALA A 1 89 ? 135.422 11.267 35.886 1.00 16.69 89 ALA A N 1
ATOM 634 C CA . ALA A 1 89 ? 134.133 10.581 36.189 1.00 19.04 89 ALA A CA 1
ATOM 635 C C . ALA A 1 89 ? 133.107 10.950 35.181 1.00 19.20 89 ALA A C 1
ATOM 636 O O . ALA A 1 89 ? 132.417 10.088 34.592 1.00 19.50 89 ALA A O 1
ATOM 638 N N . LEU A 1 90 ? 132.994 12.247 34.915 1.00 16.94 90 LEU A N 1
ATOM 639 C CA . LEU A 1 90 ? 132.035 12.761 33.9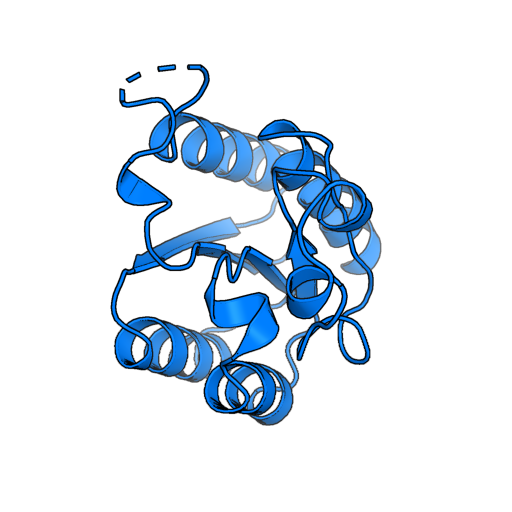02 1.00 17.72 90 LEU A CA 1
ATOM 640 C C . LEU A 1 90 ? 132.336 12.181 32.552 1.00 20.12 90 LEU A C 1
ATOM 641 O O . LEU A 1 90 ? 131.428 11.765 31.840 1.00 20.63 90 LEU A O 1
ATOM 646 N N . LEU A 1 91 ? 133.626 12.197 32.164 1.00 18.24 91 LEU A N 1
ATOM 647 C CA . LEU A 1 91 ? 134.031 11.698 30.833 1.00 22.73 91 LEU A CA 1
ATOM 648 C C . LEU A 1 91 ? 133.805 10.178 30.755 1.00 20.75 91 LEU A C 1
ATOM 649 O O . LEU A 1 91 ? 133.331 9.701 29.697 1.00 21.46 91 LEU A O 1
ATOM 654 N N . ALA A 1 92 ? 134.063 9.452 31.837 1.00 20.60 92 ALA A N 1
ATOM 655 C CA . ALA A 1 92 ? 133.897 7.985 31.849 1.00 22.78 92 ALA A CA 1
ATOM 656 C C . ALA A 1 92 ? 132.448 7.589 31.572 1.00 22.20 92 ALA A C 1
ATOM 657 O O . ALA A 1 92 ? 132.195 6.548 30.882 1.00 27.42 92 ALA A O 1
ATOM 659 N N . VAL A 1 93 ? 131.488 8.312 32.160 1.00 21.56 93 VAL A N 1
ATOM 660 C CA . VAL A 1 93 ? 130.065 7.983 32.005 1.00 21.60 93 VAL A CA 1
ATOM 661 C C . VAL A 1 93 ? 129.385 8.556 30.733 1.00 21.54 93 VAL A C 1
ATOM 662 O O . VAL A 1 93 ? 128.226 8.226 30.453 1.00 23.40 93 VAL A O 1
ATOM 666 N N . SER A 1 94 ? 130.072 9.459 30.022 1.00 23.47 94 SER A N 1
ATOM 667 C CA . SER A 1 94 ? 129.609 10.087 28.729 1.00 26.37 94 SER A CA 1
ATOM 668 C C . SER A 1 94 ? 128.230 10.765 28.854 1.00 24.46 94 SER A C 1
ATOM 669 O O . SER A 1 94 ? 127.317 10.524 28.071 1.00 26.66 94 SER A O 1
ATOM 672 N N . ILE A 1 95 ? 128.038 11.495 29.957 1.00 20.89 95 ILE A N 1
ATOM 673 C CA . ILE A 1 95 ? 126.832 12.252 30.138 1.00 20.17 95 ILE A CA 1
ATOM 674 C C . ILE A 1 95 ? 127.195 13.723 29.947 1.00 21.19 95 ILE A C 1
ATOM 675 O O . ILE A 1 95 ? 128.148 14.187 30.604 1.00 20.90 95 ILE A O 1
ATOM 680 N N . PRO A 1 96 ? 126.554 14.410 29.001 1.00 20.46 96 PRO A N 1
ATOM 681 C CA . PRO A 1 96 ? 126.917 15.819 28.749 1.00 19.91 96 PRO A CA 1
ATOM 682 C C . PRO A 1 96 ? 126.552 16.694 29.927 1.00 21.02 96 PRO A C 1
ATOM 683 O O . PRO A 1 96 ? 125.640 16.355 30.703 1.00 19.16 96 PRO A O 1
ATOM 687 N N . PHE A 1 97 ? 127.306 17.775 30.134 1.00 18.41 97 PHE A N 1
ATOM 688 C CA . PHE A 1 97 ? 127.057 18.626 31.292 1.00 18.54 97 PHE A CA 1
ATOM 689 C C . PHE A 1 97 ? 127.302 20.103 31.023 1.00 18.45 97 PHE A C 1
ATOM 690 O O . PHE A 1 97 ? 128.060 20.488 30.102 1.00 19.02 97 PHE A O 1
ATOM 698 N N . ILE A 1 98 ? 126.724 20.933 31.850 1.00 17.43 98 ILE A N 1
ATOM 699 C CA . ILE A 1 98 ? 127.001 22.376 31.899 1.00 17.15 98 ILE A CA 1
ATOM 700 C C . ILE A 1 98 ? 127.593 22.670 33.258 1.00 17.02 98 ILE A C 1
ATOM 701 O O . ILE A 1 98 ? 127.134 22.154 34.293 1.00 18.12 98 ILE A O 1
ATOM 706 N N . GLU A 1 99 ? 128.635 23.526 33.272 1.00 17.59 99 GLU A N 1
ATOM 707 C CA . GLU A 1 99 ? 129.323 23.963 34.447 1.00 18.11 99 GLU A CA 1
ATOM 708 C C . GLU A 1 99 ? 128.750 25.296 34.904 1.00 17.64 99 GLU A C 1
ATOM 709 O O . GLU A 1 99 ? 128.580 26.231 34.073 1.00 17.19 99 GLU A O 1
ATOM 715 N N . VAL A 1 100 ? 128.450 25.419 36.196 1.00 18.37 100 VAL A N 1
ATOM 716 C CA . VAL A 1 100 ? 127.949 26.609 36.799 1.00 17.81 100 VAL A CA 1
ATOM 717 C C . VAL A 1 100 ? 128.822 27.105 37.924 1.00 19.09 100 VAL A C 1
ATOM 718 O O . VAL A 1 100 ? 129.251 26.309 38.768 1.00 19.94 100 VAL A O 1
ATOM 722 N N . HIS A 1 101 ? 129.091 28.419 37.965 1.00 17.62 101 HIS A N 1
ATOM 723 C CA . HIS A 1 101 ? 129.762 29.069 39.088 1.00 20.68 101 HIS A CA 1
ATOM 724 C C . HIS A 1 101 ? 128.994 30.242 39.550 1.00 22.66 101 HIS A C 1
ATOM 725 O O . HIS A 1 101 ? 128.564 31.040 38.723 1.00 20.03 101 HIS A O 1
ATOM 732 N N . LEU A 1 102 ? 128.831 30.381 40.874 1.00 19.77 102 LEU A N 1
ATOM 733 C CA . LEU A 1 102 ? 128.042 31.490 41.361 1.00 20.29 102 LEU A CA 1
ATOM 734 C C . LEU A 1 102 ? 128.714 32.822 41.168 1.00 20.66 102 LEU A C 1
ATOM 735 O O . LEU A 1 102 ? 128.082 33.825 40.799 1.00 21.24 102 LEU A O 1
ATOM 740 N N . SER A 1 103 ? 129.980 32.870 41.550 1.00 21.48 103 SER A N 1
ATOM 741 C CA . SER A 1 103 ? 130.769 34.080 41.447 1.00 23.48 103 SER A CA 1
ATOM 742 C C . SER A 1 103 ? 131.540 34.139 40.127 1.00 25.12 103 SER A C 1
ATOM 743 O O . SER A 1 103 ? 131.733 33.136 39.476 1.00 24.30 103 SER A O 1
ATOM 746 N N . ASN A 1 104 ? 131.950 35.349 39.742 1.00 20.68 104 ASN A N 1
ATOM 747 C CA . ASN A 1 104 ? 132.718 35.548 38.519 1.00 19.29 104 ASN A CA 1
ATOM 748 C C . ASN A 1 104 ? 134.216 35.306 38.825 1.00 21.51 104 ASN A C 1
ATOM 749 O O . ASN A 1 104 ? 134.843 36.121 39.499 1.00 23.04 104 ASN A O 1
ATOM 754 N N . VAL A 1 105 ? 134.720 34.134 38.428 1.00 23.06 105 VAL A N 1
ATOM 755 C CA . VAL A 1 105 ? 136.081 33.731 38.786 1.00 24.51 105 VAL A CA 1
ATOM 756 C C . VAL A 1 105 ? 137.137 34.677 38.222 1.00 21.67 105 VAL A C 1
ATOM 757 O O .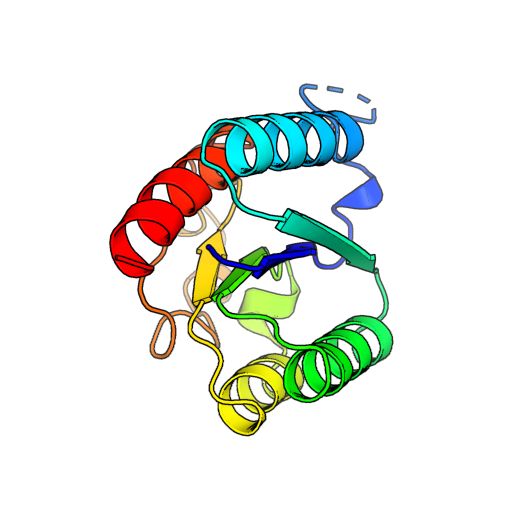 VAL A 1 105 ? 138.241 34.831 38.765 1.00 22.69 105 VAL A O 1
ATOM 761 N N . HIS A 1 106 ? 136.772 35.353 37.129 1.00 23.22 106 HIS A N 1
ATOM 762 C CA . HIS A 1 106 ? 137.696 36.304 36.445 1.00 24.32 106 HIS A CA 1
ATOM 763 C C . HIS A 1 106 ? 137.978 37.539 37.234 1.00 26.67 106 HIS A C 1
ATOM 764 O O . HIS A 1 106 ? 139.015 38.133 37.040 1.00 29.21 106 HIS A O 1
ATOM 771 N N . LYS A 1 107 ? 137.120 37.862 38.192 1.00 24.00 107 LYS A N 1
ATOM 772 C CA . LYS A 1 107 ? 137.327 38.903 39.169 1.00 25.47 107 LYS A CA 1
ATOM 773 C C . LYS A 1 107 ? 138.209 38.529 40.347 1.00 29.03 107 LYS A C 1
ATOM 774 O O . LYS A 1 107 ? 138.528 39.385 41.195 1.00 31.81 107 LYS A O 1
ATOM 780 N N . ARG A 1 108 ? 138.488 37.227 40.460 1.00 23.38 108 ARG A N 1
ATOM 781 C CA . ARG A 1 108 ? 139.154 36.688 41.609 1.00 21.06 108 ARG A CA 1
ATOM 782 C C . ARG A 1 108 ? 140.597 36.288 41.313 1.00 21.46 108 ARG A C 1
ATOM 783 O O . ARG A 1 108 ? 141.185 36.661 40.306 1.00 23.03 108 ARG A O 1
ATOM 791 N N . GLU A 1 109 ? 141.178 35.447 42.169 1.00 22.67 109 GLU A N 1
ATOM 792 C CA . GLU A 1 109 ? 142.572 35.071 42.016 1.00 25.39 109 GLU A CA 1
ATOM 793 C C . GLU A 1 109 ? 142.825 34.337 40.727 1.00 22.44 109 GLU A C 1
ATOM 794 O O . GLU A 1 109 ? 141.994 33.541 40.232 1.00 21.76 109 GLU A O 1
ATOM 800 N N . PRO A 1 110 ? 144.039 34.536 40.138 1.00 23.67 110 PRO A N 1
ATOM 801 C CA . PRO A 1 110 ? 144.337 33.830 38.909 1.00 24.69 110 PRO A CA 1
ATOM 802 C C . PRO A 1 110 ? 144.151 32.327 38.973 1.00 22.95 110 PRO A C 1
ATOM 803 O O . PRO A 1 110 ? 143.802 31.733 37.956 1.00 22.67 110 PRO A O 1
ATOM 807 N N . PHE A 1 111 ? 144.390 31.708 40.117 1.00 22.69 111 PHE A N 1
ATOM 808 C CA . PHE A 1 111 ? 144.245 30.265 40.175 1.00 22.73 111 PHE A CA 1
ATOM 809 C C . PHE A 1 111 ? 142.819 29.825 39.864 1.00 21.82 111 PHE A C 1
ATOM 810 O O . PHE A 1 111 ? 142.582 28.677 39.395 1.00 22.45 111 PHE A O 1
ATOM 818 N N . ARG A 1 112 ? 141.854 30.734 40.082 1.00 19.04 112 ARG A N 1
ATOM 819 C CA . ARG A 1 112 ? 140.450 30.414 39.822 1.00 17.85 112 ARG A CA 1
ATOM 820 C C . ARG A 1 112 ? 140.050 30.535 38.357 1.00 18.53 112 ARG A C 1
ATOM 821 O O . ARG A 1 112 ? 138.955 30.098 37.969 1.00 21.31 112 ARG A O 1
ATOM 829 N N . HIS A 1 113 ? 140.951 31.071 37.549 1.00 20.14 113 HIS A N 1
ATOM 830 C CA . HIS A 1 113 ? 140.719 31.215 36.149 1.00 20.76 113 HIS A CA 1
ATOM 831 C C . HIS A 1 113 ? 140.841 29.877 35.356 1.00 24.82 113 HIS A C 1
ATOM 832 O O . HIS A 1 113 ? 140.514 29.845 34.199 1.00 28.78 113 HIS A O 1
ATOM 839 N N . HIS A 1 114 ? 141.363 28.829 35.971 1.00 21.28 114 HIS A N 1
ATOM 840 C CA . HIS A 1 114 ? 141.547 27.572 35.299 1.00 21.02 114 HIS A CA 1
ATOM 841 C C . HIS A 1 114 ? 140.504 26.586 35.854 1.00 19.52 114 HIS A C 1
ATOM 842 O O . HIS A 1 114 ? 140.343 26.471 37.074 1.00 20.71 114 HIS A O 1
ATOM 849 N N . SER A 1 115 ? 139.904 25.869 34.926 1.00 17.46 115 SER A N 1
ATOM 850 C CA . SER A 1 115 ? 138.901 24.830 35.222 1.00 16.23 115 SER A CA 1
ATOM 851 C C . SER A 1 115 ? 139.259 23.508 34.565 1.00 19.42 115 SER A C 1
ATOM 852 O O . SER A 1 115 ? 139.592 23.445 33.421 1.00 20.39 115 SER A O 1
ATOM 855 N N . TYR A 1 116 ? 139.132 22.436 35.330 1.00 16.64 116 TYR A N 1
ATOM 856 C CA . TYR A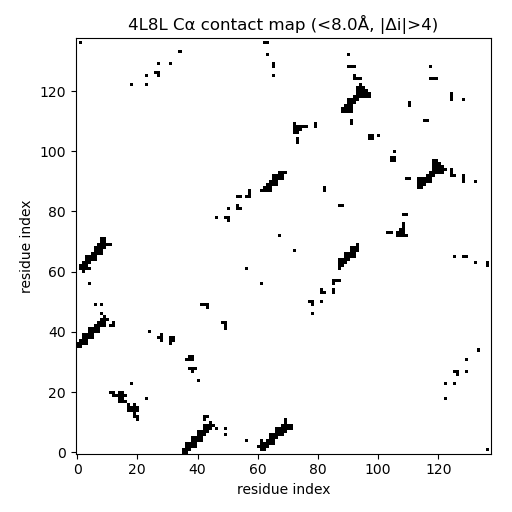 1 116 ? 139.203 21.079 34.811 1.00 16.90 116 TYR A CA 1
ATOM 857 C C . TYR A 1 116 ? 137.932 20.606 34.169 1.00 16.82 116 TYR A C 1
ATOM 858 O O . TYR A 1 116 ? 137.819 19.420 33.809 1.00 18.60 116 TYR A O 1
ATOM 867 N N . PHE A 1 117 ? 136.937 21.469 34.023 1.00 16.69 117 PHE A N 1
ATOM 868 C CA . PHE A 1 117 ? 135.641 21.115 33.473 1.00 18.18 117 PHE A CA 1
ATOM 869 C C . PHE A 1 117 ? 135.310 21.790 32.189 1.00 19.13 117 PHE A C 1
ATOM 870 O O . PHE A 1 117 ? 134.589 21.242 31.329 1.00 18.67 117 PHE A O 1
ATOM 878 N N . SER A 1 118 ? 135.731 23.041 32.072 1.00 18.42 118 SER A N 1
ATOM 879 C CA . SER A 1 118 ? 135.183 23.871 31.022 1.00 19.89 118 SER A CA 1
ATOM 880 C C . SER A 1 118 ? 135.417 23.319 29.641 1.00 18.30 118 SER A C 1
ATOM 881 O O . SER A 1 118 ? 134.521 23.423 28.756 1.00 21.67 118 SER A O 1
ATOM 884 N N . ASP A 1 119 ? 136.604 22.749 29.404 1.00 19.62 119 ASP A N 1
ATOM 885 C CA . ASP A 1 119 ? 136.907 22.298 28.015 1.00 21.38 119 ASP A CA 1
ATOM 886 C C . ASP A 1 119 ? 136.185 21.074 27.583 1.00 22.38 119 ASP A C 1
ATOM 887 O O . ASP A 1 119 ? 136.267 20.710 26.448 1.00 25.52 119 ASP A O 1
ATOM 892 N N . VAL A 1 120 ? 135.532 20.400 28.508 1.00 19.45 120 VAL A N 1
ATOM 893 C CA . VAL A 1 120 ? 134.744 19.253 28.191 1.00 20.26 120 VAL A CA 1
ATOM 894 C C . VAL A 1 120 ? 133.268 19.421 28.486 1.00 19.12 120 VAL A C 1
ATOM 895 O O . VAL A 1 120 ? 132.486 18.494 28.238 1.00 21.54 120 VAL A O 1
ATOM 899 N N . ALA A 1 121 ? 132.849 20.558 28.968 1.00 18.33 121 ALA A N 1
ATOM 900 C CA . ALA A 1 121 ? 131.462 20.879 29.218 1.00 19.34 121 ALA A CA 1
ATOM 901 C C . ALA A 1 121 ? 130.825 21.308 27.911 1.00 19.78 121 ALA A C 1
ATOM 902 O O . ALA A 1 121 ? 131.503 21.852 27.034 1.00 19.71 121 ALA A O 1
ATOM 904 N N . VAL A 1 122 ? 129.511 21.151 27.814 1.00 17.80 122 VAL A N 1
ATOM 905 C CA . VAL A 1 122 ? 128.744 21.847 26.757 1.00 18.74 122 VAL A CA 1
ATOM 906 C C . VAL A 1 122 ? 129.010 23.354 26.792 1.00 20.44 122 VAL A C 1
ATOM 907 O O . VAL A 1 122 ? 129.320 24.001 25.783 1.00 21.12 122 VAL A O 1
ATOM 911 N N . GLY A 1 123 ? 128.853 23.922 27.955 1.00 17.91 123 GLY A N 1
ATOM 912 C CA . GLY A 1 123 ? 129.129 25.312 28.189 1.00 18.70 123 GLY A CA 1
ATOM 913 C C . GLY A 1 123 ? 129.267 25.610 29.651 1.00 18.61 123 GLY A C 1
ATOM 914 O O . GLY A 1 123 ? 129.169 24.710 30.528 1.00 18.93 123 GLY A O 1
ATOM 915 N N . VAL A 1 124 ? 129.343 26.905 29.925 1.00 16.57 124 VAL A N 1
ATOM 916 C CA . VAL A 1 124 ? 129.663 27.437 31.227 1.00 17.67 124 VAL A CA 1
ATOM 917 C C . VAL A 1 124 ? 128.894 28.697 31.528 1.00 19.84 124 VAL A C 1
ATOM 918 O O . VAL A 1 124 ? 128.778 29.546 30.647 1.00 19.90 124 VAL A O 1
ATOM 922 N N . ILE A 1 125 ? 128.339 28.802 32.762 1.00 17.53 125 ILE A N 1
ATOM 923 C CA . ILE A 1 125 ? 127.686 29.996 33.254 1.00 19.65 125 ILE A CA 1
ATOM 924 C C . ILE A 1 125 ? 128.413 30.448 34.493 1.00 20.70 125 ILE A C 1
ATOM 925 O O . ILE A 1 125 ? 128.510 29.682 35.442 1.00 19.27 125 ILE A O 1
ATOM 930 N N A CYS A 1 126 ? 128.952 31.673 34.492 0.50 20.84 126 CYS A N 1
ATOM 931 N N B CYS A 1 126 ? 128.905 31.680 34.509 0.50 20.71 126 CYS A N 1
ATOM 932 C CA A CYS A 1 126 ? 129.762 32.141 35.620 0.50 24.15 126 CYS A CA 1
ATOM 933 C CA B CYS A 1 126 ? 129.530 32.128 35.720 0.50 24.61 126 CYS A CA 1
ATOM 934 C C A CYS A 1 126 ? 129.350 33.545 36.077 0.50 25.10 126 CYS A C 1
ATOM 935 C C B CYS A 1 126 ? 129.233 33.532 36.088 0.50 24.92 126 CYS A C 1
ATOM 936 O O A CYS A 1 126 ? 129.057 34.382 35.226 0.50 22.63 126 CYS A O 1
ATOM 937 O O B CYS A 1 126 ? 129.030 34.378 35.223 0.50 21.68 126 CYS A O 1
ATOM 942 N N . GLY A 1 127 ? 129.157 33.760 37.394 1.00 20.57 127 GLY A N 1
ATOM 943 C CA . GLY A 1 127 ? 129.045 35.075 37.939 1.00 21.88 127 GLY A CA 1
ATOM 944 C C . GLY A 1 127 ? 127.663 35.623 38.079 1.00 21.26 127 GLY A C 1
ATOM 945 O O . GLY A 1 127 ? 127.445 36.768 38.498 1.00 25.90 127 GLY A O 1
ATOM 946 N N . LEU A 1 128 ? 126.671 34.800 37.751 1.00 20.24 128 LEU A N 1
ATOM 947 C CA . LEU A 1 128 ? 125.310 35.226 37.772 1.00 20.70 128 LEU A CA 1
ATOM 948 C C . LEU A 1 128 ? 124.513 34.794 39.017 1.00 22.37 128 LEU A C 1
ATOM 949 O O . LEU A 1 128 ? 123.276 34.974 39.039 1.00 22.72 128 LEU A O 1
ATOM 954 N N . GLY A 1 129 ? 125.249 34.354 40.042 1.00 23.26 129 GLY A N 1
ATOM 955 C CA . GLY A 1 129 ? 124.675 33.956 41.294 1.00 24.32 129 GLY A CA 1
ATOM 956 C C . GLY A 1 129 ? 123.826 32.720 41.117 1.00 20.60 129 GLY A C 1
ATOM 957 O O . GLY A 1 129 ? 124.023 31.911 40.208 1.00 21.21 129 GLY A O 1
ATOM 958 N N . ALA A 1 130 ? 122.916 32.529 42.086 1.00 20.21 130 ALA A N 1
ATOM 959 C CA . ALA A 1 130 ? 122.125 31.307 42.185 1.00 21.93 130 ALA A CA 1
ATOM 960 C C . ALA A 1 130 ? 121.283 31.063 40.938 1.00 19.94 130 ALA A C 1
ATOM 961 O O . ALA A 1 130 ? 121.010 29.912 40.560 1.00 19.53 130 ALA A O 1
ATOM 963 N N . THR A 1 131 ? 120.824 32.166 40.306 1.00 20.56 131 THR A N 1
ATOM 964 C CA . THR A 1 131 ? 120.094 32.103 39.025 1.00 22.08 131 THR A CA 1
ATOM 965 C C . THR A 1 131 ? 120.827 31.348 37.927 1.00 20.73 131 THR A C 1
ATOM 966 O O . THR A 1 131 ? 120.217 30.757 37.054 1.00 20.62 131 THR A O 1
ATOM 970 N N . GLY A 1 132 ? 122.127 31.282 38.002 1.00 19.10 132 GLY A N 1
ATOM 971 C CA . GLY A 1 132 ? 122.885 30.562 36.965 1.00 19.87 132 GLY A CA 1
ATOM 972 C C . GLY A 1 132 ? 122.467 29.100 36.832 1.00 19.48 132 GLY A C 1
ATOM 973 O O . GLY A 1 132 ? 122.534 28.522 35.748 1.00 19.26 132 GLY A O 1
ATOM 974 N N . TYR A 1 133 ? 122.026 28.452 37.924 1.00 18.53 133 TYR A N 1
ATOM 975 C CA . TYR A 1 133 ? 121.568 27.119 37.813 1.00 18.89 133 TYR A CA 1
ATOM 976 C C . TYR A 1 133 ? 120.306 26.914 36.942 1.00 17.27 133 TYR A C 1
ATOM 977 O O . TYR A 1 133 ? 120.299 26.022 36.058 1.00 18.86 133 TYR A O 1
ATOM 986 N N . ARG A 1 134 ? 119.307 27.788 37.165 1.00 18.91 134 ARG A N 1
ATOM 987 C CA . ARG A 1 134 ? 118.120 27.680 36.324 1.00 21.08 134 ARG A CA 1
ATOM 988 C C . ARG A 1 134 ? 118.356 28.062 34.896 1.00 21.32 134 ARG A C 1
ATOM 989 O O . ARG A 1 134 ? 117.685 27.549 34.038 1.00 19.39 134 ARG A O 1
ATOM 997 N N . LEU A 1 135 ? 119.356 28.906 34.641 1.00 19.64 135 LEU A N 1
ATOM 998 C CA . LEU A 1 135 ? 119.699 29.242 33.299 1.00 20.72 135 LEU A CA 1
ATOM 999 C C . LEU A 1 135 ? 120.352 28.014 32.628 1.00 21.85 135 LEU A C 1
ATOM 1000 O O . LEU A 1 135 ? 120.098 27.696 31.466 1.00 20.64 135 LEU A O 1
ATOM 1005 N N . ALA A 1 136 ? 121.245 27.333 33.344 1.00 20.21 136 ALA A N 1
ATOM 1006 C CA . ALA A 1 136 ? 121.823 26.095 32.818 1.00 20.06 136 ALA A CA 1
ATOM 1007 C C . ALA A 1 136 ? 120.730 25.070 32.566 1.00 20.83 136 ALA A C 1
ATOM 1008 O O . ALA A 1 136 ? 120.738 24.345 31.582 1.00 19.87 136 ALA A O 1
ATOM 1010 N N . LEU A 1 137 ? 119.750 25.012 33.451 1.00 20.42 137 LEU A N 1
ATOM 1011 C CA . LEU A 1 137 ? 118.590 24.078 33.215 1.00 21.46 137 LEU A CA 1
ATOM 1012 C C . LEU A 1 137 ? 117.813 24.410 31.905 1.00 21.42 137 LEU A C 1
ATOM 1013 O O . LEU A 1 137 ? 117.523 23.486 31.149 1.00 24.64 137 LEU A O 1
ATOM 1018 N N . GLU A 1 138 ? 117.445 25.728 31.634 1.00 21.49 138 GLU A N 1
ATOM 1019 C CA . GLU A 1 138 ? 116.887 26.150 30.358 1.00 24.26 138 GLU A CA 1
ATOM 1020 C C . GLU A 1 138 ? 117.766 25.639 29.223 1.00 23.94 138 GLU A C 1
ATOM 1021 O O . GLU A 1 138 ? 117.276 25.020 28.278 1.00 24.23 138 GLU A O 1
ATOM 1027 N N . SER A 1 139 ? 118.979 25.841 29.252 1.00 21.06 139 SER A N 1
ATOM 1028 C CA . SER A 1 139 ? 119.848 25.325 28.200 1.00 21.93 139 SER A CA 1
ATOM 1029 C C . SER A 1 139 ? 119.799 23.772 28.034 1.00 21.07 139 SER A C 1
ATOM 1030 O O . SER A 1 139 ? 119.713 23.244 26.906 1.00 21.75 139 SER A O 1
ATOM 1033 N N . ALA A 1 140 ? 119.897 23.061 29.150 1.00 20.57 140 ALA A N 1
ATOM 1034 C CA . ALA A 1 140 ? 119.839 21.623 29.173 1.00 20.62 140 ALA A CA 1
ATOM 1035 C C . ALA A 1 140 ? 118.503 21.140 28.545 1.00 21.24 140 ALA A C 1
ATOM 1036 O O . ALA A 1 140 ? 118.503 20.126 27.834 1.00 24.09 140 ALA A O 1
ATOM 1038 N N . LEU A 1 141 ? 117.411 21.806 28.858 1.00 25.36 141 LEU A N 1
ATOM 1039 C CA . LEU A 1 141 ? 116.096 21.361 28.322 1.00 30.18 141 LEU A CA 1
ATOM 1040 C C . LEU A 1 141 ? 116.125 21.452 26.793 1.00 31.59 141 LEU A C 1
ATOM 1041 O O . LEU A 1 141 ? 115.555 20.597 26.111 1.00 29.88 141 LEU A O 1
ATOM 1046 N N . GLU A 1 142 ? 116.783 22.476 26.265 1.00 25.80 142 GLU A N 1
ATOM 1047 C CA . GLU A 1 142 ? 116.942 22.594 24.801 1.00 30.15 142 GLU A CA 1
ATOM 1048 C C . GLU A 1 142 ? 117.886 21.555 24.232 1.00 29.84 142 GLU A C 1
ATOM 1049 O O . GLU A 1 142 ? 117.653 20.956 23.158 1.00 30.78 142 GLU A O 1
ATOM 1055 N N . GLN A 1 143 ? 118.979 21.338 24.945 1.00 28.64 143 GLN A N 1
ATOM 1056 C CA . GLN A 1 143 ? 119.994 20.394 24.520 1.00 26.22 143 GLN A CA 1
ATOM 1057 C C . GLN A 1 143 ? 119.356 19.007 24.441 1.00 31.51 143 GLN A C 1
ATOM 1058 O O . GLN A 1 143 ? 119.716 18.242 23.543 1.00 33.15 143 GLN A O 1
ATOM 1064 N N . LEU A 1 144 ? 118.404 18.724 25.316 1.00 28.66 144 LEU A N 1
ATOM 1065 C CA . LEU A 1 144 ? 117.785 17.399 25.367 1.00 36.09 144 LEU A CA 1
ATOM 1066 C C . LEU A 1 144 ? 116.839 17.138 24.163 1.00 41.76 144 LEU A C 1
ATOM 1067 O O . LEU A 1 144 ? 116.594 15.996 23.822 1.00 38.63 144 LEU A O 1
ATOM 1072 N N . GLN A 1 145 ? 116.374 18.178 23.480 1.00 44.43 145 GLN A N 1
ATOM 1073 C CA . GLN A 1 145 ? 115.532 17.967 22.269 1.00 49.07 145 GLN A CA 1
ATOM 1074 C C . GLN A 1 145 ? 116.307 17.727 20.962 1.00 46.35 145 GLN A C 1
ATOM 1075 O O . GLN A 1 145 ? 117.534 17.873 20.927 1.00 50.65 145 GLN A O 1
#

Secondary structure (DSSP, 8-state):
--EEEEEE-TTGGGTT----HHHHHHHHHHHHHHTT-EEEEEE-S-HHHHHHHHHHHHHTT--EEEEE-GGGGGT-HHHHHHHHHHT--EEEEESS-GGGS-GGGG--SSGGGSSEEEESSTTHHHHHHHHHHHHHH-

Solvent-accessible surface area: 6809 Å² total; per-residue (Å²): 163,11,26,0,0,0,0,0,1,13,92,15,71,111,41,31,134,139,57,45,18,47,102,8,14,122,38,2,58,86,62,0,156,126,48,51,16,105,10,53,74,36,42,6,86,31,65,155,70,2,34,80,46,0,84,35,0,152,108,94,51,13,60,3,0,0,2,2,1,21,47,36,2,27,92,3,65,47,0,44,72,4,3,84,77,13,97,12,64,4,6,0,0,15,37,46,52,16,121,177,104,80,109,123,53,82,93,21,69,0,46,103,49,17,74,26,67,31,38,30,107,27,28,57,0,1,80,61,0,0,88,38,0,27,125,85,39,137

Organism: Pseudomonas aeruginosa (strain ATCC 15692 / DSM 22644 / CIP 104116 / JCM 14847 / LMG 12228 / 1C / PRS 101 / PAO1) (NCBI:txid208964)

Sequence (138 aa):
QGTLLVLHGPNLNLLGTSTTLGQINQDLERRAREAGHHLLHLQSNAEYELIDRIHAARDEGVDFIIINPAAFTHTSVALRDALLAVSIPFIEVHLSNVHKREPFRHHSYFSDVAVGVICCGLGATGYRLALESALEQLQ